Protein AF-A0A310SDV7-F1 (afdb_monomer_lite)

InterPro domains:
  IPR002130 Cyclophilin-type peptidyl-prolyl cis-trans isomerase domain [PF00160] (1-64)
  IPR029000 Cyclophilin-like domain superfamily [G3DSA:2.40.100.10] (1-78)
  IPR029000 Cyclophilin-like domain superfamily [SSF50891] (1-85)

pLDDT: mean 81.09, std 17.88, range [31.95, 96.38]

Organism: NCBI:txid516756

Structure (mmCIF, N/CA/C/O backbone):
data_AF-A0A310SDV7-F1
#
_entry.id   AF-A0A310SDV7-F1
#
loop_
_atom_site.group_PDB
_atom_site.id
_atom_site.type_symbol
_atom_site.label_atom_id
_atom_site.label_alt_id
_atom_site.label_comp_id
_atom_site.label_asym_id
_atom_site.label_entity_id
_atom_site.label_seq_id
_atom_site.pdbx_PDB_ins_code
_atom_site.Cartn_x
_atom_site.Cartn_y
_atom_site.Cartn_z
_atom_site.occupancy
_atom_site.B_iso_or_equiv
_atom_site.auth_seq_id
_atom_site.auth_comp_id
_atom_site.auth_asym_id
_atom_site.auth_atom_id
_atom_site.pdbx_PDB_model_num
ATOM 1 N N . MET A 1 1 ? 7.038 -0.812 -3.232 1.00 94.00 1 MET A N 1
ATOM 2 C CA . MET A 1 1 ? 6.585 0.488 -3.773 1.00 94.00 1 MET A CA 1
ATOM 3 C C . MET A 1 1 ? 6.389 0.359 -5.265 1.00 94.00 1 MET A C 1
ATOM 5 O O . MET A 1 1 ? 7.231 -0.261 -5.906 1.00 94.00 1 MET A O 1
ATOM 9 N N . ALA A 1 2 ? 5.286 0.885 -5.795 1.00 94.25 2 ALA A N 1
ATOM 10 C CA . ALA A 1 2 ? 5.091 0.996 -7.237 1.00 94.25 2 ALA A CA 1
ATOM 11 C C . ALA A 1 2 ? 5.863 2.215 -7.763 1.00 94.25 2 ALA A C 1
ATOM 13 O O . ALA A 1 2 ? 5.919 3.244 -7.090 1.00 94.25 2 ALA A O 1
ATOM 14 N N . ASN A 1 3 ? 6.461 2.083 -8.944 1.00 94.19 3 ASN A N 1
ATOM 15 C CA . ASN A 1 3 ? 7.192 3.145 -9.633 1.00 94.19 3 ASN A CA 1
ATOM 16 C C . ASN A 1 3 ? 7.175 2.892 -11.149 1.00 94.19 3 ASN A C 1
ATOM 18 O O . ASN A 1 3 ? 6.995 1.747 -11.581 1.00 94.19 3 ASN A O 1
ATOM 22 N N . ALA A 1 4 ? 7.355 3.944 -11.954 1.00 93.56 4 ALA A N 1
ATOM 23 C CA . ALA A 1 4 ? 7.518 3.823 -13.406 1.00 93.56 4 ALA A CA 1
ATOM 24 C C . ALA A 1 4 ? 8.997 3.840 -13.845 1.00 93.56 4 ALA A C 1
ATOM 26 O O . ALA A 1 4 ? 9.296 3.592 -15.014 1.00 93.56 4 ALA A O 1
ATOM 27 N N . GLY A 1 5 ? 9.926 4.080 -12.917 1.00 90.44 5 GLY A N 1
ATOM 28 C CA . GLY A 1 5 ? 11.362 4.153 -13.169 1.00 90.44 5 GLY A CA 1
ATOM 29 C C . GLY A 1 5 ? 12.189 4.198 -11.884 1.00 90.44 5 GLY A C 1
ATOM 30 O O . GLY A 1 5 ? 11.674 3.986 -10.785 1.00 90.44 5 GLY A O 1
ATOM 31 N N . GLU A 1 6 ? 13.487 4.444 -12.044 1.00 90.62 6 GLU A N 1
ATOM 32 C CA . GLU A 1 6 ? 14.407 4.707 -10.933 1.00 90.62 6 GLU A CA 1
ATOM 33 C C . GLU A 1 6 ? 14.023 6.018 -10.231 1.00 90.62 6 GLU A C 1
ATOM 35 O O . GLU A 1 6 ? 13.605 6.971 -10.887 1.00 90.62 6 GLU A O 1
ATOM 40 N N . ASP A 1 7 ? 14.101 6.032 -8.899 1.00 89.75 7 ASP A N 1
ATOM 41 C CA . ASP A 1 7 ? 13.776 7.179 -8.035 1.00 89.75 7 ASP A CA 1
ATOM 42 C C . ASP A 1 7 ? 12.379 7.814 -8.220 1.00 89.75 7 ASP A C 1
ATOM 44 O O . ASP A 1 7 ? 12.128 8.936 -7.790 1.00 89.75 7 ASP A O 1
ATOM 48 N N . ASP A 1 8 ? 11.423 7.063 -8.774 1.00 93.69 8 ASP A N 1
ATOM 49 C CA . ASP A 1 8 ? 10.041 7.499 -9.037 1.00 93.69 8 ASP A CA 1
ATOM 50 C C . ASP A 1 8 ? 9.034 6.912 -8.023 1.00 93.69 8 ASP A C 1
ATOM 52 O O . ASP A 1 8 ? 7.946 6.440 -8.359 1.00 93.69 8 ASP A O 1
ATOM 56 N N . ASN A 1 9 ? 9.417 6.849 -6.744 1.00 93.25 9 ASN A N 1
ATOM 57 C CA . ASN A 1 9 ? 8.530 6.331 -5.700 1.00 93.25 9 ASN A CA 1
ATOM 58 C C . ASN A 1 9 ? 7.546 7.422 -5.246 1.00 93.25 9 ASN A C 1
ATOM 60 O O . ASN A 1 9 ? 7.934 8.405 -4.618 1.00 93.25 9 ASN A O 1
ATOM 64 N N . GLY A 1 10 ? 6.259 7.221 -5.534 1.00 93.00 10 GLY A N 1
ATOM 65 C CA . GLY A 1 10 ? 5.164 8.047 -5.019 1.00 93.00 10 GLY A CA 1
ATOM 66 C C . GLY A 1 10 ? 4.507 7.447 -3.771 1.00 93.00 10 GLY A C 1
ATOM 67 O O . GLY A 1 10 ? 5.156 6.839 -2.926 1.00 93.00 10 GLY A O 1
ATOM 68 N N . SER A 1 11 ? 3.183 7.584 -3.669 1.00 92.81 11 SER A N 1
ATOM 69 C CA . SER A 1 11 ? 2.372 6.971 -2.602 1.00 92.81 11 SER A CA 1
ATOM 70 C C . SER A 1 11 ? 1.781 5.606 -2.973 1.00 92.81 11 SER A C 1
ATOM 72 O O . SER A 1 11 ? 1.172 4.953 -2.129 1.00 92.81 11 SER A O 1
ATOM 74 N N . GLN A 1 12 ? 1.922 5.178 -4.230 1.00 95.25 12 GLN A N 1
ATOM 75 C CA . GLN A 1 12 ? 1.364 3.914 -4.703 1.00 95.25 12 GLN A CA 1
ATOM 76 C C . GLN A 1 12 ? 2.220 2.736 -4.226 1.00 95.25 12 GLN A C 1
ATOM 78 O O . GLN A 1 12 ? 3.441 2.698 -4.402 1.00 95.25 12 GLN A O 1
ATOM 83 N N . PHE A 1 13 ? 1.566 1.734 -3.654 1.00 94.62 13 PHE A N 1
ATOM 84 C CA . PHE A 1 13 ? 2.188 0.491 -3.221 1.00 94.62 13 PHE A CA 1
ATOM 85 C C . PHE A 1 13 ? 1.339 -0.700 -3.665 1.00 94.62 13 PHE A C 1
ATOM 87 O O . PHE A 1 13 ? 0.219 -0.538 -4.145 1.00 94.62 13 PHE A O 1
ATOM 94 N N . PHE A 1 14 ? 1.905 -1.894 -3.537 1.00 93.25 14 PHE A N 1
ATOM 95 C CA . PHE A 1 14 ? 1.246 -3.148 -3.871 1.00 93.25 14 PHE A CA 1
ATOM 96 C C . PHE A 1 14 ? 1.689 -4.225 -2.885 1.00 93.25 14 PHE A C 1
ATOM 98 O O . PHE A 1 14 ? 2.783 -4.135 -2.317 1.00 93.25 14 PHE A O 1
ATOM 105 N N . PHE A 1 15 ? 0.848 -5.240 -2.725 1.00 92.94 15 PHE A N 1
ATOM 106 C CA . PHE A 1 15 ? 1.162 -6.452 -1.981 1.00 92.94 15 PHE A CA 1
ATOM 107 C C . PHE A 1 15 ? 1.627 -7.540 -2.944 1.00 92.94 15 PHE A C 1
ATOM 109 O O . PHE A 1 15 ? 1.178 -7.616 -4.089 1.00 92.94 15 PHE A O 1
ATOM 116 N N . THR A 1 16 ? 2.535 -8.390 -2.483 1.00 92.31 16 THR A N 1
ATOM 117 C CA . THR A 1 16 ? 2.924 -9.600 -3.206 1.00 92.31 16 THR A CA 1
ATOM 118 C C . THR A 1 16 ? 2.138 -10.775 -2.643 1.00 92.31 16 THR A C 1
ATOM 120 O O . THR A 1 16 ? 2.351 -11.150 -1.494 1.00 92.31 16 THR A O 1
ATOM 123 N N . LEU A 1 17 ? 1.265 -11.371 -3.452 1.00 90.00 17 LEU A N 1
ATOM 124 C CA . LEU A 1 17 ? 0.463 -12.544 -3.069 1.00 90.00 17 LEU A CA 1
ATOM 125 C C . LEU A 1 17 ? 1.208 -13.874 -3.283 1.00 90.00 17 LEU A C 1
ATOM 127 O O . LEU A 1 17 ? 0.756 -14.937 -2.874 1.00 90.00 17 LEU A O 1
ATOM 131 N N . GLY A 1 18 ? 2.391 -13.815 -3.893 1.00 88.31 18 GLY A N 1
ATOM 132 C CA . GLY A 1 18 ? 3.256 -14.961 -4.128 1.00 88.31 18 GLY A CA 1
ATOM 133 C C . GLY A 1 18 ? 4.713 -14.547 -4.300 1.00 88.31 18 GLY A C 1
ATOM 134 O O . GLY A 1 18 ? 5.051 -13.360 -4.301 1.00 88.31 18 GLY A O 1
ATOM 135 N N . SER A 1 19 ? 5.590 -15.541 -4.445 1.00 89.12 19 SER A N 1
ATOM 136 C CA . SER A 1 19 ? 7.010 -15.293 -4.703 1.00 89.12 19 SER A CA 1
ATOM 137 C C . SER A 1 19 ? 7.190 -14.604 -6.053 1.00 89.12 19 SER A C 1
ATOM 139 O O . SER A 1 19 ? 6.651 -15.059 -7.060 1.00 89.12 19 SER A O 1
ATOM 141 N N . GLN A 1 20 ? 7.965 -13.521 -6.071 1.00 86.75 20 GLN A N 1
ATOM 142 C CA . GLN A 1 20 ? 8.223 -12.760 -7.283 1.00 86.75 20 GLN A CA 1
ATOM 143 C C . GLN A 1 20 ? 9.720 -12.475 -7.428 1.00 86.75 20 GLN A C 1
ATOM 145 O O . GLN A 1 20 ? 10.277 -11.611 -6.750 1.00 86.75 20 GLN A O 1
ATOM 150 N N . LEU A 1 21 ? 10.367 -13.220 -8.325 1.00 86.00 21 LEU A N 1
ATOM 151 C CA . LEU A 1 21 ? 11.813 -13.168 -8.558 1.00 86.00 21 LEU A CA 1
ATOM 152 C C . LEU A 1 21 ? 12.240 -11.989 -9.442 1.00 86.00 21 LEU A C 1
ATOM 154 O O . LEU A 1 21 ? 13.422 -11.656 -9.469 1.00 86.00 21 LEU A O 1
ATOM 158 N N . ASP A 1 22 ? 11.292 -11.331 -10.116 1.00 86.75 22 ASP A N 1
ATOM 159 C CA . ASP A 1 22 ? 11.585 -10.270 -11.088 1.00 86.75 22 ASP A CA 1
ATOM 160 C C . ASP A 1 22 ? 11.576 -8.852 -10.501 1.00 86.75 22 ASP A C 1
ATOM 162 O O . ASP A 1 22 ? 12.004 -7.904 -11.168 1.00 86.75 22 ASP A O 1
ATOM 166 N N . LEU A 1 23 ? 11.066 -8.695 -9.277 1.00 85.38 23 LEU A N 1
ATOM 167 C CA . LEU A 1 23 ? 10.967 -7.428 -8.544 1.00 85.38 23 LEU A CA 1
ATOM 168 C C . LEU A 1 23 ? 12.186 -7.023 -7.688 1.00 85.38 23 LEU A C 1
ATOM 170 O O . LEU A 1 23 ? 12.328 -5.813 -7.454 1.00 85.38 23 LEU A O 1
ATOM 174 N N . PRO A 1 24 ? 13.061 -7.937 -7.213 1.00 85.44 24 PRO A N 1
ATOM 175 C CA . PRO A 1 24 ? 14.270 -7.566 -6.484 1.00 85.44 24 PRO A CA 1
ATOM 176 C C . PRO A 1 24 ? 15.102 -6.529 -7.243 1.00 85.44 24 PRO A C 1
ATOM 178 O O . PRO A 1 24 ? 15.214 -6.579 -8.468 1.00 85.44 24 PRO A O 1
ATOM 181 N N . ASN A 1 25 ? 15.672 -5.570 -6.507 1.00 82.75 25 ASN A N 1
ATOM 182 C CA . ASN A 1 25 ? 16.446 -4.426 -7.019 1.00 82.75 25 ASN A CA 1
ATOM 183 C C . ASN A 1 25 ? 15.696 -3.467 -7.954 1.00 82.75 25 ASN A C 1
ATOM 185 O O . ASN A 1 25 ? 16.283 -2.500 -8.427 1.00 82.75 25 ASN A O 1
ATOM 189 N N . LYS A 1 26 ? 14.407 -3.699 -8.217 1.00 88.56 26 LYS A N 1
ATOM 190 C CA . LYS A 1 26 ? 13.590 -2.811 -9.044 1.00 88.56 26 LYS A CA 1
ATOM 191 C C . LYS A 1 26 ? 12.632 -1.976 -8.201 1.00 88.56 26 LYS A C 1
ATOM 193 O O . LYS A 1 26 ? 12.368 -0.824 -8.545 1.00 88.56 26 LYS A O 1
ATOM 198 N N . ARG A 1 27 ? 12.035 -2.576 -7.161 1.00 91.75 27 ARG A N 1
ATOM 199 C CA . ARG A 1 27 ? 10.950 -1.999 -6.339 1.00 91.75 27 ARG A CA 1
ATOM 200 C C . ARG A 1 27 ? 11.383 -2.039 -4.875 1.00 91.75 27 ARG A C 1
ATOM 202 O O . ARG A 1 27 ? 11.831 -3.079 -4.399 1.00 91.75 27 ARG A O 1
ATOM 209 N N . SER A 1 28 ? 11.221 -0.931 -4.155 1.00 92.44 28 SER A N 1
ATOM 210 C CA . SER A 1 28 ? 11.586 -0.854 -2.734 1.00 92.44 28 SER A CA 1
ATOM 211 C C . SER A 1 28 ? 10.591 -1.628 -1.864 1.00 92.44 28 SER A C 1
ATOM 213 O O . SER A 1 28 ? 9.382 -1.377 -1.934 1.00 92.44 28 SER A O 1
ATOM 215 N N . ILE A 1 29 ? 11.095 -2.548 -1.039 1.00 92.69 29 ILE A N 1
ATOM 216 C CA . ILE A 1 29 ? 10.327 -3.292 -0.029 1.00 92.69 29 ILE A CA 1
ATOM 217 C C . ILE A 1 29 ? 10.459 -2.547 1.302 1.00 92.69 29 ILE A C 1
ATOM 219 O O . ILE A 1 29 ? 11.575 -2.253 1.721 1.00 92.69 29 ILE A O 1
ATOM 223 N N . PHE A 1 30 ? 9.336 -2.231 1.950 1.00 92.19 30 PHE A N 1
ATOM 224 C CA . PHE A 1 30 ? 9.308 -1.419 3.179 1.00 92.19 30 PHE A CA 1
ATOM 225 C C . PHE A 1 30 ? 8.557 -2.074 4.349 1.00 92.19 30 PHE A C 1
ATOM 227 O O . PHE A 1 30 ? 8.494 -1.501 5.432 1.00 92.19 30 PHE A O 1
ATOM 234 N N . GLY A 1 31 ? 7.992 -3.266 4.156 1.00 92.00 31 GLY A N 1
ATOM 235 C CA . GLY A 1 31 ? 7.229 -3.969 5.181 1.00 92.00 31 GLY A CA 1
ATOM 236 C C . GLY A 1 31 ? 6.770 -5.344 4.709 1.00 92.00 31 GLY A C 1
ATOM 237 O O . GLY A 1 31 ? 6.975 -5.707 3.549 1.00 92.00 31 GLY A O 1
ATOM 238 N N . TYR A 1 32 ? 6.172 -6.094 5.627 1.00 92.25 32 TYR A N 1
ATOM 239 C CA . TYR A 1 32 ? 5.519 -7.374 5.380 1.00 92.25 32 TYR A CA 1
ATOM 240 C C . TYR A 1 32 ? 4.294 -7.490 6.290 1.00 92.25 32 TYR A C 1
ATOM 242 O O . TYR A 1 32 ? 4.276 -6.906 7.377 1.00 92.25 32 TYR A O 1
ATOM 250 N N . ASP A 1 33 ? 3.294 -8.245 5.851 1.00 89.69 33 ASP A N 1
ATOM 251 C CA . ASP A 1 33 ? 2.085 -8.482 6.636 1.00 89.69 33 ASP A CA 1
ATOM 252 C C . ASP A 1 33 ? 2.329 -9.553 7.705 1.00 89.69 33 ASP A C 1
ATOM 254 O O . ASP A 1 33 ? 3.076 -10.516 7.502 1.00 89.69 33 ASP A O 1
ATOM 258 N N . THR A 1 34 ? 1.707 -9.392 8.872 1.00 89.31 34 THR A N 1
ATOM 259 C CA . THR A 1 34 ? 1.832 -10.347 9.976 1.00 89.31 34 THR A CA 1
ATOM 260 C C . THR A 1 34 ? 0.928 -11.555 9.743 1.00 89.31 34 THR A C 1
ATOM 262 O O . THR A 1 34 ? -0.139 -11.448 9.147 1.00 89.31 34 THR A O 1
ATOM 265 N N . GLY A 1 35 ? 1.339 -12.728 10.244 1.00 83.62 35 GLY A N 1
ATOM 266 C CA . GLY A 1 35 ? 0.660 -14.005 9.977 1.00 83.62 35 GLY A CA 1
ATOM 267 C C . GLY A 1 35 ? -0.843 -14.036 10.280 1.00 83.62 35 GLY A C 1
ATOM 268 O O . GLY A 1 35 ? -1.575 -14.773 9.628 1.00 83.62 35 GLY A O 1
ATOM 269 N N . GLU A 1 36 ? -1.305 -13.229 11.236 1.00 88.44 36 GLU A N 1
ATOM 270 C CA . GLU A 1 36 ? -2.716 -13.153 11.628 1.00 88.44 36 GLU A CA 1
ATOM 271 C C . GLU A 1 36 ? -3.599 -12.484 10.563 1.00 88.44 36 GLU A C 1
ATOM 273 O O . GLU A 1 36 ? -4.758 -12.865 10.430 1.00 88.44 36 GLU A O 1
ATOM 278 N N . THR A 1 37 ? -3.058 -11.552 9.768 1.00 89.50 37 THR A N 1
ATOM 279 C CA . THR A 1 37 ? -3.807 -10.779 8.755 1.00 89.50 37 THR A CA 1
ATOM 280 C C . THR A 1 37 ? -3.525 -11.225 7.317 1.00 89.50 37 THR A C 1
ATOM 282 O O . THR A 1 37 ? -4.017 -10.616 6.370 1.00 89.50 37 THR A O 1
ATOM 285 N N . ILE A 1 38 ? -2.748 -12.299 7.111 1.00 89.56 38 ILE A N 1
ATOM 286 C CA . ILE A 1 38 ? -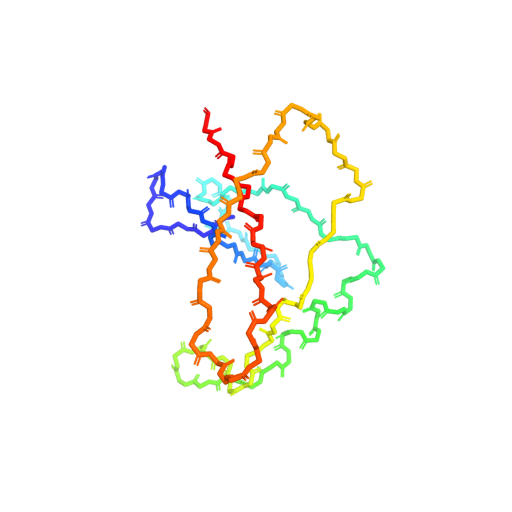2.453 -12.823 5.762 1.00 89.56 38 ILE A CA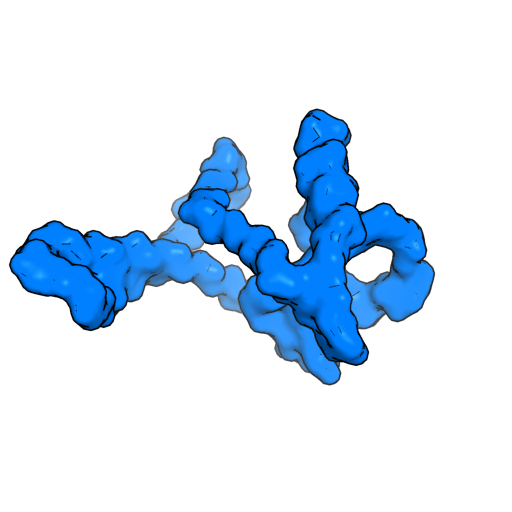 1
ATOM 287 C C . ILE A 1 38 ? -3.733 -13.288 5.052 1.00 89.56 38 ILE A C 1
ATOM 289 O O . ILE A 1 38 ? -3.856 -13.119 3.841 1.00 89.56 38 ILE A O 1
ATOM 293 N N . TYR A 1 39 ? -4.699 -13.854 5.782 1.00 89.88 39 TYR A N 1
ATOM 294 C CA . TYR A 1 39 ? -5.947 -14.335 5.179 1.00 89.88 39 TYR A CA 1
ATOM 295 C C . TYR A 1 39 ? -6.787 -13.204 4.577 1.00 89.88 39 TYR A C 1
ATOM 297 O O . TYR A 1 39 ? -7.361 -13.400 3.508 1.00 89.88 39 TYR A O 1
ATOM 305 N N . ASP A 1 40 ? -6.783 -12.019 5.193 1.00 89.50 40 ASP A N 1
ATOM 306 C CA . ASP A 1 40 ? -7.471 -10.838 4.658 1.00 89.50 40 ASP A CA 1
ATOM 307 C C . ASP A 1 40 ? -6.848 -10.404 3.319 1.00 89.50 40 ASP A C 1
ATOM 309 O O . ASP A 1 40 ? -7.548 -10.003 2.391 1.00 89.50 40 ASP A O 1
ATOM 313 N N . MET A 1 41 ? -5.525 -10.543 3.175 1.00 89.50 41 MET A N 1
ATOM 314 C CA . MET A 1 41 ? -4.828 -10.263 1.914 1.00 89.50 41 MET A CA 1
ATOM 315 C C . MET A 1 41 ? -5.139 -11.300 0.829 1.00 89.50 41 MET A C 1
ATOM 317 O O . MET A 1 41 ? -5.270 -10.937 -0.338 1.00 89.50 41 MET A O 1
ATOM 321 N N . LEU A 1 42 ? -5.296 -12.576 1.194 1.00 89.25 42 LEU A N 1
ATOM 322 C CA . LEU A 1 42 ? -5.694 -13.631 0.254 1.00 89.25 42 LEU A CA 1
ATOM 323 C C . LEU A 1 42 ? -7.135 -13.457 -0.245 1.00 89.25 42 LEU A C 1
ATOM 325 O O . LEU A 1 42 ? -7.456 -13.879 -1.353 1.00 89.25 42 LEU A O 1
ATOM 329 N N . GLU A 1 43 ? -8.010 -12.815 0.530 1.00 89.62 43 GLU A N 1
ATOM 330 C CA . GLU A 1 43 ? -9.353 -12.463 0.060 1.00 89.62 43 GLU A CA 1
ATOM 331 C C . GLU A 1 43 ? -9.301 -11.432 -1.082 1.00 89.62 43 GLU A C 1
ATOM 333 O O . GLU A 1 43 ? -10.082 -11.523 -2.031 1.00 89.62 43 GLU A O 1
ATOM 338 N N . LEU A 1 44 ? -8.328 -10.510 -1.063 1.00 89.44 44 LEU A N 1
ATOM 339 C CA . LEU A 1 44 ? -8.126 -9.539 -2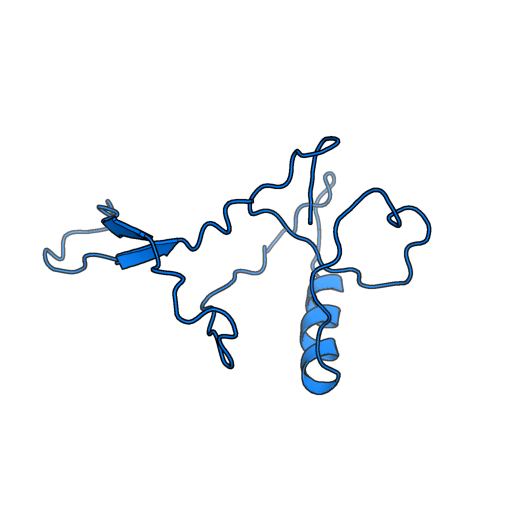.149 1.00 89.44 44 LEU A CA 1
ATOM 340 C C . LEU A 1 44 ? -7.764 -10.214 -3.482 1.00 89.44 44 LEU A C 1
ATOM 342 O O . LEU A 1 44 ? -8.108 -9.683 -4.537 1.00 89.44 44 LEU A O 1
ATOM 346 N N . GLU A 1 45 ? -7.106 -11.379 -3.446 1.00 89.31 45 GLU A N 1
ATOM 347 C CA . GLU A 1 45 ? -6.770 -12.170 -4.641 1.00 89.31 45 GLU A CA 1
ATOM 348 C C . GLU A 1 45 ? -8.018 -12.690 -5.366 1.00 89.31 45 GLU A C 1
ATOM 350 O O . GLU A 1 45 ? -8.019 -12.853 -6.583 1.00 89.31 45 GLU A O 1
ATOM 355 N N . GLN A 1 46 ? -9.102 -12.936 -4.627 1.00 89.81 46 GLN A N 1
ATOM 356 C CA . GLN A 1 46 ? -10.324 -13.547 -5.154 1.00 89.81 46 GLN A CA 1
ATOM 357 C C . GLN A 1 46 ? -11.253 -12.536 -5.845 1.00 89.81 46 GLN A C 1
ATOM 359 O O . GLN A 1 46 ? -12.334 -12.902 -6.316 1.00 89.81 46 GLN A O 1
ATOM 364 N N . ALA A 1 47 ? -10.862 -11.260 -5.908 1.00 90.94 47 ALA A N 1
ATOM 365 C CA . ALA A 1 47 ? -11.651 -10.218 -6.544 1.00 90.94 47 ALA A CA 1
ATOM 366 C C . ALA A 1 47 ? -11.783 -10.460 -8.058 1.00 90.94 47 ALA A C 1
ATOM 368 O O . ALA A 1 47 ? -10.802 -10.668 -8.768 1.00 90.94 47 ALA A O 1
ATOM 369 N N . LEU A 1 48 ? -13.013 -10.377 -8.575 1.00 94.75 48 LEU A N 1
ATOM 370 C CA . LEU A 1 48 ? -13.256 -10.430 -10.018 1.00 94.75 48 LEU A CA 1
ATOM 371 C C . LEU A 1 48 ? -12.694 -9.170 -10.682 1.00 94.75 48 LEU A C 1
ATOM 373 O O . LEU A 1 48 ? -12.999 -8.060 -10.240 1.00 94.75 48 LEU A O 1
ATOM 377 N N . VAL A 1 49 ? -11.931 -9.346 -11.759 1.00 95.38 49 VAL A N 1
ATOM 378 C CA . VAL A 1 49 ? -11.300 -8.263 -12.526 1.00 95.38 49 VAL A CA 1
ATOM 379 C C . VAL A 1 49 ? -11.853 -8.176 -13.948 1.00 95.38 49 VAL A C 1
ATOM 381 O O . VAL A 1 49 ? -12.419 -9.139 -14.469 1.00 95.38 49 VAL A O 1
ATOM 384 N N . ASP A 1 50 ? -11.724 -7.000 -14.556 1.00 95.25 50 ASP A N 1
ATOM 385 C CA . ASP A 1 50 ? -12.003 -6.766 -15.972 1.00 95.25 50 ASP A CA 1
ATOM 386 C C . ASP A 1 50 ? -10.799 -7.120 -16.874 1.00 95.25 50 ASP A C 1
ATOM 388 O O . ASP A 1 50 ? -9.799 -7.678 -16.427 1.00 95.25 50 ASP A O 1
ATOM 392 N N . GLU A 1 51 ? -10.891 -6.800 -18.169 1.00 96.38 51 GLU A N 1
ATOM 393 C CA . GLU A 1 51 ? -9.853 -7.101 -19.171 1.00 96.38 51 GLU A CA 1
ATOM 394 C C . GLU A 1 51 ? -8.535 -6.327 -18.978 1.00 96.38 51 GLU A C 1
ATOM 396 O O . GLU A 1 51 ? -7.548 -6.630 -19.648 1.00 96.38 51 GLU A O 1
ATOM 401 N N . ILE A 1 52 ? -8.507 -5.316 -18.103 1.00 95.19 52 ILE A N 1
ATOM 402 C CA . ILE A 1 52 ? -7.326 -4.490 -17.811 1.00 95.19 52 ILE A CA 1
ATOM 403 C C . ILE A 1 52 ? -6.873 -4.639 -16.352 1.00 95.19 52 ILE A C 1
ATOM 405 O O . ILE A 1 52 ? -6.264 -3.720 -15.797 1.00 95.19 52 ILE A O 1
ATOM 409 N N . ASP A 1 53 ? -7.190 -5.783 -15.738 1.00 91.75 53 ASP A N 1
ATOM 410 C CA . ASP A 1 53 ? -6.849 -6.153 -14.361 1.00 91.75 53 ASP A CA 1
ATOM 411 C C . ASP A 1 53 ? -7.402 -5.189 -13.295 1.00 91.75 53 ASP A C 1
ATOM 413 O O . ASP A 1 53 ? -6.872 -5.086 -12.184 1.00 91.75 53 ASP A O 1
ATOM 417 N N . ARG A 1 54 ? -8.487 -4.462 -13.593 1.00 93.88 54 ARG A N 1
ATOM 418 C CA . ARG A 1 54 ? -9.169 -3.634 -12.593 1.00 93.88 54 ARG A CA 1
ATOM 419 C C . ARG A 1 54 ? -10.271 -4.436 -11.912 1.00 93.88 54 ARG A C 1
ATOM 421 O O . ARG A 1 54 ? -11.123 -4.998 -12.600 1.00 93.88 54 ARG A O 1
ATOM 428 N N . PRO A 1 55 ? -10.330 -4.450 -10.570 1.00 94.62 55 PRO A N 1
ATOM 429 C CA . PRO A 1 55 ? -11.416 -5.119 -9.869 1.00 94.62 55 PRO A CA 1
ATOM 430 C C . PRO A 1 55 ? -12.779 -4.518 -10.230 1.00 94.62 55 PRO A C 1
ATOM 432 O O . PRO A 1 55 ? -12.967 -3.303 -10.138 1.00 94.62 55 PRO A O 1
ATOM 435 N N . LEU A 1 56 ? -13.753 -5.374 -10.550 1.00 95.19 56 LEU A N 1
ATOM 436 C CA . LEU A 1 56 ? -15.152 -4.982 -10.766 1.00 95.19 56 LEU A CA 1
ATOM 437 C C . LEU A 1 56 ? -15.730 -4.289 -9.523 1.00 95.19 56 LEU A C 1
ATOM 439 O O . LEU A 1 56 ? -16.499 -3.333 -9.626 1.00 95.19 56 LEU A O 1
ATOM 443 N N . TYR A 1 57 ? -15.312 -4.755 -8.344 1.00 92.69 57 TYR A N 1
ATOM 444 C CA . TYR A 1 57 ? -15.634 -4.173 -7.047 1.00 92.69 57 TYR A CA 1
ATOM 445 C C . TYR A 1 57 ? -14.339 -3.913 -6.280 1.00 92.69 57 TYR A C 1
ATOM 447 O O . TYR A 1 57 ? -13.849 -4.773 -5.555 1.00 92.69 57 TYR A O 1
ATOM 455 N N . ALA A 1 58 ? -13.765 -2.724 -6.471 1.00 90.56 58 ALA A N 1
ATOM 456 C CA . ALA A 1 58 ? -12.486 -2.362 -5.869 1.00 90.56 58 ALA A CA 1
ATOM 457 C C . ALA A 1 58 ? -12.557 -2.305 -4.328 1.00 90.56 58 ALA A C 1
ATOM 459 O O . ALA A 1 58 ? -13.340 -1.507 -3.790 1.00 90.56 58 ALA A O 1
ATOM 460 N N . PRO A 1 59 ? -11.715 -3.082 -3.617 1.00 91.00 59 PRO A N 1
ATOM 461 C CA . PRO A 1 59 ? -11.523 -2.941 -2.179 1.00 91.00 59 PRO A CA 1
ATOM 462 C C . PRO A 1 59 ? -11.062 -1.522 -1.828 1.00 91.00 59 PRO A C 1
ATOM 464 O O . PRO A 1 59 ? -10.319 -0.885 -2.579 1.00 91.00 59 PRO A O 1
ATOM 467 N N . LYS A 1 60 ? -11.509 -1.005 -0.680 1.00 91.00 60 LYS A N 1
ATOM 468 C CA . LYS A 1 60 ? -11.185 0.354 -0.226 1.00 91.00 60 LYS A CA 1
ATOM 469 C C . LYS A 1 60 ? -10.530 0.317 1.145 1.00 91.00 60 LYS A C 1
ATOM 471 O O . LYS A 1 60 ? -11.048 -0.316 2.059 1.00 91.00 60 LYS A O 1
ATOM 476 N N . MET A 1 61 ? -9.451 1.080 1.308 1.00 89.31 61 MET A N 1
ATOM 477 C CA . MET A 1 61 ? -8.912 1.388 2.631 1.00 89.31 61 MET A CA 1
ATOM 478 C C . MET A 1 61 ? -9.858 2.358 3.343 1.00 89.31 61 MET A C 1
ATOM 480 O O . MET A 1 61 ? -10.040 3.494 2.904 1.00 89.31 61 MET A O 1
ATOM 484 N N . ILE A 1 62 ? -10.486 1.895 4.422 1.00 91.56 62 ILE A N 1
ATOM 485 C CA . ILE A 1 62 ? -11.454 2.684 5.199 1.00 91.56 62 ILE A CA 1
ATOM 486 C C . ILE A 1 62 ? -10.729 3.570 6.217 1.00 91.56 62 ILE A C 1
ATOM 488 O O . ILE A 1 62 ? -11.081 4.736 6.398 1.00 91.56 62 ILE A O 1
ATOM 492 N N . GLN A 1 63 ? -9.705 3.016 6.863 1.00 89.31 63 GLN A N 1
ATOM 493 C CA . GLN A 1 63 ? -8.917 3.657 7.907 1.00 89.31 63 GLN A CA 1
ATOM 494 C C . GLN A 1 63 ? -7.494 3.087 7.892 1.00 89.31 63 GLN A C 1
ATOM 496 O O . GLN A 1 63 ? -7.287 1.945 7.488 1.00 89.31 63 GLN A O 1
ATOM 501 N N . ALA A 1 64 ? -6.530 3.886 8.345 1.00 88.31 64 ALA A N 1
ATOM 502 C CA . ALA A 1 64 ? -5.175 3.448 8.649 1.00 88.31 64 ALA A CA 1
ATOM 503 C C . ALA A 1 64 ? -4.811 3.927 10.060 1.00 88.31 64 ALA A C 1
ATOM 505 O O . ALA A 1 64 ? -5.142 5.054 10.433 1.00 88.31 64 ALA A O 1
ATOM 506 N N . GLU A 1 65 ? -4.144 3.077 10.834 1.00 88.88 65 GLU A N 1
ATOM 507 C CA . GLU A 1 65 ? -3.702 3.375 12.196 1.00 88.88 65 GLU A CA 1
ATOM 508 C C . GLU A 1 65 ? -2.214 3.051 12.343 1.00 88.88 65 GLU A C 1
ATOM 510 O O . GLU A 1 65 ? -1.740 2.020 11.868 1.00 88.88 65 GLU A O 1
ATOM 515 N N . LEU A 1 66 ? -1.472 3.946 12.997 1.00 88.94 66 LEU A N 1
ATOM 516 C CA . LEU A 1 66 ? -0.053 3.761 13.281 1.00 88.94 66 LEU A CA 1
ATOM 517 C C . LEU A 1 66 ? 0.112 3.214 14.702 1.00 88.94 66 LEU A C 1
ATOM 519 O O . LEU A 1 66 ? 0.071 3.974 15.666 1.00 88.94 66 LEU A O 1
ATOM 523 N N . LEU A 1 67 ? 0.311 1.899 14.822 1.00 90.50 67 LEU A N 1
ATOM 524 C CA . LEU A 1 67 ? 0.399 1.217 16.122 1.00 90.50 67 LEU A CA 1
ATOM 525 C C . LEU A 1 67 ? 1.700 1.523 16.878 1.00 90.50 67 LEU A C 1
ATOM 527 O O . LEU A 1 67 ? 1.709 1.621 18.103 1.00 90.50 67 LEU A O 1
ATOM 531 N N . ASN A 1 68 ? 2.809 1.665 16.152 1.00 90.88 68 ASN A N 1
ATOM 532 C CA . ASN A 1 68 ? 4.112 2.006 16.708 1.00 90.88 68 ASN A CA 1
ATOM 533 C C . ASN A 1 68 ? 4.797 3.017 15.785 1.00 90.88 68 ASN A C 1
ATOM 535 O O . ASN A 1 68 ? 5.043 2.709 14.620 1.00 90.88 68 ASN A O 1
ATOM 539 N N . ASN A 1 69 ? 5.078 4.218 16.298 1.00 91.06 69 ASN A N 1
ATOM 540 C CA . ASN A 1 69 ? 5.727 5.279 15.536 1.00 91.06 69 ASN A CA 1
ATOM 541 C C . ASN A 1 69 ? 7.227 5.375 15.883 1.00 91.06 69 ASN A C 1
ATOM 543 O O . ASN A 1 69 ? 7.561 5.963 16.914 1.00 91.06 69 ASN A O 1
ATOM 547 N N . PRO A 1 70 ? 8.139 4.864 15.032 1.00 93.25 70 PRO A N 1
ATOM 548 C CA . PRO A 1 70 ? 9.580 5.013 15.243 1.00 93.25 70 PRO A CA 1
ATOM 549 C C . PRO A 1 70 ? 10.099 6.435 14.963 1.00 93.25 70 PRO A C 1
ATOM 551 O O . PRO A 1 70 ? 11.232 6.738 15.331 1.00 93.25 70 PRO A O 1
ATOM 554 N N . PHE A 1 71 ? 9.289 7.304 14.349 1.00 93.25 71 PHE A N 1
ATOM 555 C CA . PHE A 1 71 ? 9.651 8.671 13.966 1.00 93.25 71 PHE A CA 1
ATOM 556 C C . PHE A 1 71 ? 8.671 9.681 14.592 1.00 93.25 71 PHE A C 1
ATOM 558 O O . PHE A 1 71 ? 7.725 10.144 13.941 1.00 93.25 71 PHE A O 1
ATOM 565 N N . PRO A 1 72 ? 8.833 10.008 15.888 1.00 89.00 72 PRO A N 1
ATOM 566 C CA . PRO A 1 72 ? 7.920 10.906 16.603 1.00 89.00 72 PRO A CA 1
ATOM 567 C C . PRO A 1 72 ? 7.976 12.359 16.104 1.00 89.00 72 PRO A C 1
ATOM 569 O O . PRO A 1 72 ? 7.102 13.157 16.431 1.00 89.00 72 PRO A O 1
ATOM 572 N N . ASP A 1 73 ? 9.001 12.704 15.332 1.00 92.19 73 ASP A N 1
ATOM 573 C CA . ASP A 1 73 ? 9.242 14.008 14.724 1.00 92.19 73 ASP A CA 1
ATOM 574 C C . ASP A 1 73 ? 8.486 14.223 13.403 1.00 92.19 73 ASP A C 1
ATOM 576 O O . ASP A 1 73 ? 8.380 15.359 12.937 1.00 92.19 73 ASP A O 1
ATOM 580 N N . ILE A 1 74 ? 7.910 13.171 12.811 1.00 87.50 74 ILE A N 1
ATOM 581 C CA . ILE A 1 74 ? 7.072 13.297 11.617 1.00 87.50 74 ILE A CA 1
ATOM 582 C C . ILE A 1 74 ? 5.747 13.964 11.989 1.00 87.50 74 ILE A C 1
ATOM 584 O O . ILE A 1 74 ? 4.896 13.387 12.666 1.00 87.50 74 ILE A O 1
ATOM 588 N N . ILE A 1 75 ? 5.546 15.180 11.483 1.00 87.56 75 ILE A N 1
ATOM 589 C CA . ILE A 1 75 ? 4.313 15.946 11.667 1.00 87.56 75 ILE A CA 1
ATOM 590 C C . 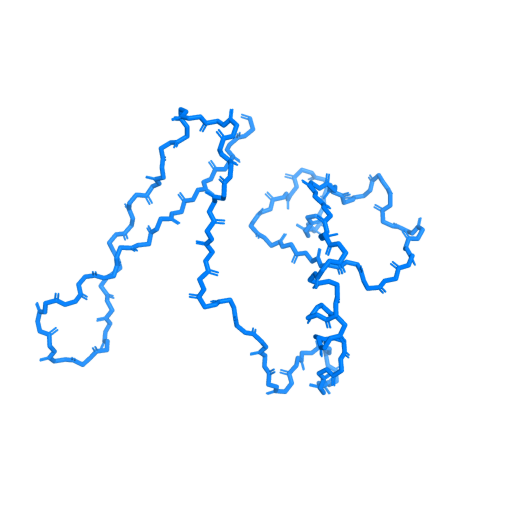ILE A 1 75 ? 3.442 15.784 10.413 1.00 87.56 75 ILE A C 1
ATOM 592 O O . ILE A 1 75 ? 3.837 16.239 9.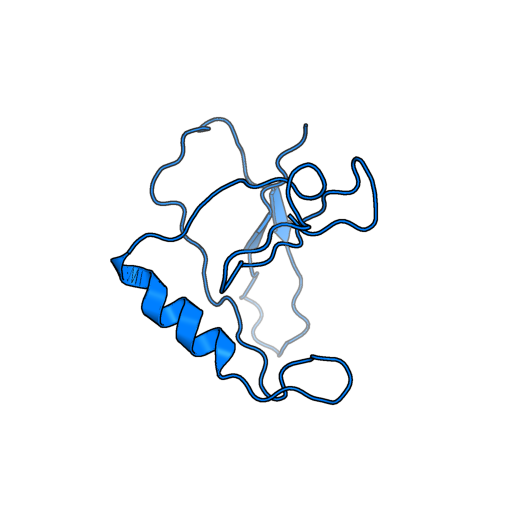334 1.00 87.56 75 ILE A O 1
ATOM 596 N N . PRO A 1 76 ? 2.248 15.169 10.517 1.00 86.38 76 PRO A N 1
ATOM 597 C CA . PRO A 1 76 ? 1.361 15.012 9.374 1.00 86.38 76 PRO A CA 1
ATOM 598 C C . PRO A 1 76 ? 0.916 16.356 8.795 1.00 86.38 76 PRO A C 1
ATOM 600 O O . PRO A 1 76 ? 0.565 17.286 9.526 1.00 86.38 76 PRO A O 1
ATOM 603 N N . ARG A 1 77 ? 0.854 16.447 7.464 1.00 85.31 77 ARG A N 1
ATOM 604 C CA . ARG A 1 77 ? 0.315 17.636 6.803 1.00 85.31 77 ARG A CA 1
ATOM 605 C C . ARG A 1 77 ? -1.201 17.668 6.976 1.00 85.31 77 ARG A C 1
ATOM 607 O O . ARG A 1 77 ? -1.881 16.717 6.596 1.00 85.31 77 ARG A O 1
ATOM 614 N N . ILE A 1 78 ? -1.720 18.774 7.506 1.00 81.69 78 ILE A N 1
ATOM 615 C CA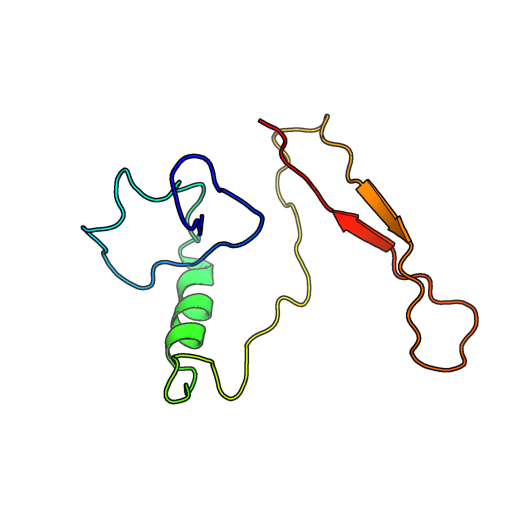 . ILE A 1 78 ? -3.159 19.032 7.608 1.00 81.69 78 ILE A CA 1
ATOM 616 C C . ILE A 1 78 ? -3.632 19.578 6.263 1.00 81.69 78 ILE A C 1
ATOM 618 O O . ILE A 1 78 ? -3.253 20.682 5.873 1.00 81.69 78 ILE A O 1
ATOM 622 N N . ILE A 1 79 ? -4.459 18.810 5.557 1.00 72.25 79 ILE A N 1
ATOM 623 C CA . ILE A 1 79 ? -5.153 19.284 4.359 1.00 72.25 79 ILE A CA 1
ATOM 624 C C . ILE A 1 79 ? -6.634 19.423 4.701 1.00 72.25 79 ILE A C 1
ATOM 626 O O . ILE A 1 79 ? -7.287 18.457 5.099 1.00 72.25 79 ILE A O 1
ATOM 630 N N . VAL A 1 80 ? -7.157 20.639 4.550 1.00 62.34 80 VAL A N 1
ATOM 631 C CA . VAL A 1 80 ? -8.592 20.920 4.621 1.00 62.34 80 VAL A CA 1
ATOM 632 C C . VAL A 1 80 ? -9.164 20.643 3.236 1.00 62.34 80 VAL A C 1
ATOM 634 O O . VAL A 1 80 ? -8.918 21.409 2.308 1.00 62.34 80 VAL A O 1
ATOM 637 N N . GLN A 1 81 ? -9.878 19.528 3.074 1.00 57.53 81 GLN A N 1
ATOM 638 C CA . GLN A 1 81 ? -10.678 19.305 1.871 1.00 57.53 81 GLN A CA 1
ATOM 639 C C . GLN A 1 81 ? -12.082 19.872 2.096 1.00 57.53 81 GLN A C 1
ATOM 641 O O . GLN A 1 81 ? -12.798 19.421 2.992 1.00 57.53 81 GLN A O 1
ATOM 646 N N . GLU A 1 82 ? -12.481 20.850 1.282 1.00 52.28 82 GLU A N 1
ATOM 647 C CA . GLU A 1 82 ? -13.895 21.191 1.112 1.00 52.28 82 GLU A CA 1
ATOM 648 C C . GLU A 1 82 ? -14.549 20.062 0.308 1.00 52.28 82 GLU A C 1
ATOM 650 O O . GLU A 1 82 ? -14.292 19.898 -0.881 1.00 52.28 82 GLU A O 1
ATOM 655 N N . SER A 1 83 ? -15.350 19.221 0.962 1.00 53.88 83 SER A N 1
ATOM 656 C CA . SER A 1 83 ? -16.156 18.219 0.266 1.00 53.88 83 SER A CA 1
ATOM 657 C C . SER A 1 83 ? -17.423 18.874 -0.288 1.00 53.88 83 SER A C 1
ATOM 659 O O . SER A 1 83 ? -18.194 19.445 0.482 1.00 53.88 83 SER A O 1
ATOM 661 N N . GLU A 1 84 ? -17.684 18.735 -1.590 1.00 49.38 84 GLU A N 1
ATOM 662 C CA . GLU A 1 84 ? -18.922 19.204 -2.245 1.00 49.38 84 GLU A CA 1
ATOM 663 C C . GLU A 1 84 ? -20.172 18.359 -1.901 1.00 49.38 84 GLU A C 1
ATOM 665 O O . GLU A 1 84 ? -21.270 18.616 -2.400 1.00 49.38 84 GLU A O 1
ATOM 670 N N . GLU A 1 85 ? -20.069 17.371 -1.010 1.00 48.91 85 GLU A N 1
ATOM 671 C CA . GLU A 1 85 ? -21.204 16.523 -0.643 1.00 48.91 85 GLU A CA 1
ATOM 672 C C . GLU A 1 85 ? -22.073 17.141 0.471 1.00 48.91 85 GLU A C 1
ATOM 674 O O . GLU A 1 85 ? -21.836 16.983 1.664 1.00 48.91 85 GLU A O 1
ATOM 679 N N . VAL A 1 86 ? -23.143 17.803 0.010 1.00 44.09 86 VAL A N 1
ATOM 680 C CA . VAL A 1 86 ? -24.477 17.936 0.634 1.00 44.09 86 VAL A CA 1
ATOM 681 C C . VAL A 1 86 ? -24.564 18.694 1.971 1.00 44.09 86 VAL A C 1
ATOM 683 O O . VAL A 1 86 ? -24.416 18.119 3.037 1.00 44.09 86 VAL A O 1
ATOM 686 N N . LYS A 1 87 ? -24.965 19.976 1.886 1.00 43.91 87 LYS A N 1
ATOM 687 C CA . LYS A 1 87 ? -25.860 20.761 2.786 1.00 43.91 87 LYS A CA 1
ATOM 688 C C . LYS A 1 87 ? -25.803 20.621 4.328 1.00 43.91 87 LYS A C 1
ATOM 690 O O . LYS A 1 87 ? -26.637 21.247 4.973 1.00 43.91 87 LYS A O 1
ATOM 695 N N . ASP A 1 88 ? -24.817 19.972 4.933 1.00 45.72 88 ASP A N 1
ATOM 696 C CA . ASP A 1 88 ? -24.563 20.015 6.377 1.00 45.72 88 ASP A CA 1
ATOM 697 C C . ASP A 1 88 ? -23.275 20.797 6.650 1.00 45.72 88 ASP A C 1
ATOM 699 O O . ASP A 1 88 ? -22.158 20.325 6.450 1.00 45.72 88 ASP A O 1
ATOM 703 N N . ARG A 1 89 ? -23.438 22.040 7.111 1.00 46.38 89 ARG A N 1
ATOM 704 C CA . ARG A 1 89 ? -22.401 23.088 7.166 1.00 46.38 89 ARG A CA 1
ATOM 705 C C . ARG A 1 89 ? -21.214 22.843 8.119 1.00 46.38 89 ARG A C 1
ATOM 707 O O . ARG A 1 89 ? -20.443 23.770 8.317 1.00 46.38 89 ARG A O 1
ATOM 714 N N . ASN A 1 90 ? -21.030 21.653 8.698 1.00 51.09 90 ASN A N 1
ATOM 715 C CA . ASN A 1 90 ? -20.071 21.446 9.799 1.00 51.09 90 ASN A CA 1
ATOM 716 C C . ASN A 1 90 ? -19.115 20.242 9.678 1.00 51.09 90 ASN A C 1
ATOM 718 O O . ASN A 1 90 ? -18.408 19.954 10.643 1.00 51.09 90 ASN A O 1
ATOM 722 N N . LYS A 1 91 ? -19.030 19.532 8.547 1.00 44.06 91 LYS A N 1
ATOM 723 C CA . LYS A 1 91 ? -18.064 18.422 8.404 1.00 44.06 91 LYS A CA 1
ATOM 724 C C . LYS A 1 91 ? -16.856 18.828 7.565 1.00 44.06 91 LYS A C 1
ATOM 726 O O . LYS A 1 91 ? -16.800 18.567 6.372 1.00 44.06 91 LYS A O 1
ATOM 731 N N . VAL A 1 92 ? -15.862 19.428 8.216 1.00 48.47 92 VAL A N 1
ATOM 732 C CA . VAL A 1 92 ? -14.508 19.511 7.653 1.00 48.47 92 VAL A CA 1
ATOM 733 C C . VAL A 1 92 ? -13.848 18.143 7.817 1.00 48.47 92 VAL A C 1
ATOM 735 O O . VAL A 1 92 ? -13.636 17.691 8.943 1.00 48.47 92 VAL A O 1
ATOM 738 N N . LYS A 1 93 ? -13.528 17.466 6.709 1.00 48.59 93 LYS A N 1
ATOM 739 C CA . LYS A 1 93 ? -12.752 16.221 6.745 1.00 48.59 93 LYS A CA 1
ATOM 740 C C . LYS A 1 93 ? -11.267 16.577 6.740 1.00 48.59 93 LYS A C 1
ATOM 742 O O . LYS A 1 93 ? -10.729 17.015 5.726 1.00 48.59 93 LYS A O 1
ATOM 747 N N . ILE A 1 94 ? -10.617 16.418 7.890 1.00 50.41 94 ILE A N 1
ATOM 748 C CA . ILE A 1 94 ? -9.166 16.579 8.012 1.00 50.41 94 ILE A CA 1
ATOM 749 C C . ILE A 1 94 ? -8.513 15.308 7.474 1.00 50.41 94 ILE A C 1
ATOM 751 O O . ILE A 1 94 ? -8.753 14.219 7.995 1.00 50.41 94 ILE A O 1
ATOM 755 N N . ILE A 1 95 ? -7.700 15.445 6.428 1.00 58.53 95 ILE A N 1
ATOM 756 C CA . ILE A 1 95 ? -6.877 14.351 5.912 1.00 58.53 95 ILE A CA 1
ATOM 757 C C . ILE A 1 95 ? -5.439 14.614 6.330 1.00 58.53 95 ILE A C 1
ATOM 759 O O . ILE A 1 95 ? -4.874 15.668 6.033 1.00 58.53 95 ILE A O 1
ATOM 763 N N . TYR A 1 96 ? -4.862 13.631 7.010 1.00 58.91 96 TYR A N 1
ATOM 764 C CA . TYR A 1 96 ? -3.456 13.613 7.362 1.00 58.91 96 TYR A CA 1
ATOM 765 C C . TYR A 1 96 ? -2.684 12.942 6.232 1.00 58.91 96 TYR A C 1
ATOM 767 O O . TYR A 1 96 ? -2.839 11.747 5.990 1.00 58.91 96 TYR A O 1
ATOM 775 N N . VAL A 1 97 ? -1.864 13.717 5.524 1.00 56.09 97 VAL A N 1
ATOM 776 C CA . VAL A 1 97 ? -0.933 13.173 4.531 1.00 56.09 97 VAL A CA 1
ATOM 777 C C . VAL A 1 97 ? 0.449 13.146 5.160 1.00 56.09 97 VAL A C 1
ATOM 779 O O . VAL A 1 97 ? 1.012 14.190 5.496 1.00 56.09 97 VAL A O 1
ATOM 782 N N . CYS A 1 98 ? 0.983 11.943 5.337 1.00 49.81 98 CYS A N 1
ATOM 783 C CA . CYS A 1 98 ? 2.371 11.747 5.708 1.00 49.81 98 CYS A CA 1
ATOM 784 C C . CYS A 1 98 ? 3.187 11.618 4.418 1.00 49.81 98 CYS A C 1
ATOM 786 O O . CYS A 1 98 ? 3.008 10.664 3.662 1.00 49.81 98 CYS A O 1
ATOM 788 N N . SER A 1 99 ? 4.036 12.603 4.133 1.00 44.81 99 SER A N 1
ATOM 789 C CA . SER A 1 99 ? 5.039 12.500 3.073 1.00 44.81 99 SER A CA 1
ATOM 790 C C . SER A 1 99 ? 6.365 12.192 3.745 1.00 44.81 99 SER A C 1
ATOM 792 O O . SER A 1 99 ? 6.906 13.047 4.443 1.00 44.81 99 SER A O 1
ATOM 794 N N . ILE A 1 100 ? 6.870 10.978 3.549 1.00 41.53 100 ILE A N 1
ATOM 795 C CA . ILE A 1 100 ? 8.251 10.646 3.894 1.00 41.53 100 ILE A CA 1
ATOM 796 C C . ILE A 1 100 ? 9.099 11.296 2.796 1.00 41.53 100 ILE A C 1
ATOM 798 O O . ILE A 1 100 ? 9.142 10.798 1.673 1.00 41.53 100 ILE A O 1
ATOM 802 N N . TYR A 1 101 ? 9.646 12.482 3.071 1.00 31.95 101 TYR A N 1
ATOM 803 C CA . TYR A 1 101 ? 10.653 13.080 2.193 1.00 31.95 101 TYR A CA 1
ATOM 804 C C . TYR A 1 101 ? 11.981 12.320 2.375 1.00 31.95 101 TYR A C 1
ATOM 806 O O . TYR A 1 101 ? 12.221 11.827 3.481 1.00 31.95 101 TYR A O 1
ATOM 814 N N . PRO A 1 102 ? 12.788 12.175 1.307 1.00 39.75 102 PRO A N 1
ATOM 815 C CA . PRO A 1 102 ? 14.074 11.481 1.358 1.00 39.75 102 PRO A CA 1
ATOM 816 C C . PRO A 1 102 ? 15.078 12.146 2.306 1.00 39.75 102 PRO A C 1
ATOM 818 O O . PRO A 1 102 ? 14.986 13.381 2.505 1.00 39.75 102 PRO A O 1
#

Foldseek 3Di:
DDAPAPPGDDPDDDDDLDDDPPCPPPDDDDDDDDPVCNVVVVVQVVFDADPVRHGPDDDDDPDDDDPDDPCPPQDFDWDFDDDPPDDDPDDGDTDTDGDPDD

Sequence (102 aa):
MANAGEDDNGSQFFFTLGSQLDLPNKRSIFGYDTGETIYDMLELEQALVDEIDRPLYAPKMIQAELLNNPFPDIIPRIIVQESEEVKDRNKVKIIYVCSIYP

Radius of gyration: 17.5 Å; chains: 1; bounding box: 42×38×36 Å

Secondary structure (DSSP, 8-state):
---SSTT---S-----SS--TTSTTTS-------TTTHHHHHHHHT--B-TTS-BTT---------S--S-TT---EEEEE---S-S-TT--EEEEE-----